Protein AF-A0AAD4Q5A6-F1 (afdb_monomer_lite)

Foldseek 3Di:
DDDDPPPPPDPPDPQDQAPPFDQDPQQFGAGPVRFGFDGDDPVQVVQEDGPPDPDDPDDDHDYDDCVVGDGDPCRVVPDDD

Organism: NCBI:txid416441

Radius of gyration: 15.7 Å; chains: 1; bounding box: 47×31×30 Å

Sequence (81 aa):
MLNATTRNTENTGHLDFTDHSVINEEGWICGSKDELLMWIPQTHRANLHRPSTIWVAGEYETRLDLSTFVHGQSWTTCINT

Secondary structure (DSSP, 8-state):
------------------TTPPB-TTSEEE-TTS-EEEE--HHHHTTBPPTT-----SS--B----TT---GGGGGG----

Structure (mmCIF, N/CA/C/O backbone):
data_AF-A0AAD4Q5A6-F1
#
_entry.id   AF-A0AAD4Q5A6-F1
#
loop_
_atom_site.group_PDB
_atom_site.id
_atom_site.type_symbol
_atom_site.label_atom_id
_atom_site.label_alt_id
_atom_site.label_comp_id
_atom_site.label_asym_id
_atom_site.label_entity_id
_atom_site.label_seq_id
_atom_site.pdbx_PDB_ins_code
_atom_site.Cartn_x
_atom_site.Cartn_y
_atom_site.Cartn_z
_atom_site.occupancy
_atom_site.B_iso_or_equiv
_atom_site.auth_seq_id
_atom_site.auth_comp_id
_atom_site.auth_asym_id
_atom_site.auth_atom_id
_atom_site.pdbx_PDB_model_num
ATOM 1 N N . MET A 1 1 ? -41.437 20.218 13.280 1.00 33.31 1 MET A N 1
ATOM 2 C CA . MET A 1 1 ? -40.157 20.097 14.008 1.00 33.31 1 MET A CA 1
ATOM 3 C C . MET A 1 1 ? -39.415 18.928 13.382 1.00 33.31 1 MET A C 1
ATOM 5 O O . MET A 1 1 ? -39.893 17.810 13.497 1.00 33.31 1 MET A O 1
ATOM 9 N N . LEU A 1 2 ? -38.368 19.194 12.601 1.00 35.91 2 LEU A N 1
ATOM 10 C CA . LEU A 1 2 ? -37.534 18.168 11.969 1.00 35.91 2 LEU A CA 1
ATOM 11 C C . LEU A 1 2 ? -36.139 18.314 12.572 1.00 35.91 2 LEU A C 1
ATOM 13 O O . LEU A 1 2 ? -35.530 19.377 12.463 1.00 35.91 2 LEU A O 1
ATOM 17 N N . ASN A 1 3 ? -35.683 17.275 13.267 1.00 38.53 3 ASN A N 1
ATOM 18 C CA . ASN A 1 3 ? -34.389 17.262 13.930 1.00 38.53 3 ASN A CA 1
ATOM 19 C C . ASN A 1 3 ? -33.315 17.092 12.854 1.00 38.53 3 ASN A C 1
ATOM 21 O O . ASN A 1 3 ? -33.190 16.022 12.261 1.00 38.53 3 ASN A O 1
ATOM 25 N N . ALA A 1 4 ? -32.565 18.159 12.585 1.00 40.22 4 ALA A N 1
ATOM 26 C CA . ALA A 1 4 ? -31.346 18.077 11.802 1.00 40.22 4 ALA A CA 1
ATOM 27 C C . ALA A 1 4 ? -30.332 17.264 12.614 1.00 40.22 4 ALA A C 1
ATOM 29 O O . ALA A 1 4 ? -29.805 17.737 13.620 1.00 40.22 4 ALA A O 1
ATOM 30 N N . THR A 1 5 ? -30.106 16.015 12.213 1.00 45.56 5 THR A N 1
ATOM 31 C CA . THR A 1 5 ? -28.994 15.213 12.713 1.00 45.56 5 THR A CA 1
ATOM 32 C C . THR A 1 5 ? -27.711 15.911 12.290 1.00 45.56 5 THR A C 1
ATOM 34 O O . THR A 1 5 ? -27.286 15.815 11.139 1.00 45.56 5 THR A O 1
ATOM 37 N N . THR A 1 6 ? -27.121 16.657 13.219 1.00 42.94 6 THR A N 1
ATOM 38 C CA . THR A 1 6 ? -25.752 17.148 13.135 1.00 42.94 6 THR A CA 1
ATOM 39 C C . THR A 1 6 ? -24.862 15.949 12.826 1.00 42.94 6 THR A C 1
ATOM 41 O O . THR A 1 6 ? -24.627 15.104 13.690 1.00 42.94 6 THR A O 1
ATOM 44 N N . ARG A 1 7 ? -24.401 15.826 11.575 1.00 46.38 7 ARG A N 1
ATOM 45 C CA . ARG A 1 7 ? -23.219 15.013 11.293 1.00 46.38 7 ARG A CA 1
ATOM 46 C C . ARG A 1 7 ? -22.090 15.709 12.030 1.00 46.38 7 ARG A C 1
ATOM 48 O O . ARG A 1 7 ? -21.667 16.789 11.632 1.00 46.38 7 ARG A O 1
ATOM 55 N N . ASN A 1 8 ? -21.679 15.124 13.145 1.00 42.06 8 ASN A N 1
ATOM 56 C CA . ASN A 1 8 ? -20.438 15.489 13.795 1.00 42.06 8 ASN A CA 1
ATOM 57 C C . ASN A 1 8 ? -19.343 15.166 12.781 1.00 42.06 8 ASN A C 1
ATOM 59 O O . ASN A 1 8 ? -19.014 14.001 12.575 1.00 42.06 8 ASN A O 1
ATOM 63 N N . THR A 1 9 ? -18.859 16.183 12.072 1.00 47.72 9 THR A N 1
ATOM 64 C CA . THR A 1 9 ? -17.635 16.071 11.289 1.00 47.72 9 THR A CA 1
ATOM 65 C C . THR A 1 9 ? -16.528 15.895 12.311 1.00 47.72 9 THR A C 1
ATOM 67 O O . THR A 1 9 ? -16.027 16.863 12.882 1.00 47.72 9 THR A O 1
ATOM 70 N N . GLU A 1 10 ? -16.232 14.637 12.628 1.00 50.56 10 GLU A N 1
ATOM 71 C CA . GLU A 1 10 ? -15.002 14.279 13.305 1.00 50.56 10 GLU A CA 1
ATOM 72 C C . GLU A 1 10 ? -13.872 14.952 12.538 1.00 50.56 10 GLU A C 1
ATOM 74 O O . GLU A 1 10 ? -13.864 14.984 11.306 1.00 50.56 10 GLU A O 1
ATOM 79 N N . ASN A 1 11 ? -12.974 15.585 13.281 1.00 45.50 11 ASN A N 1
ATOM 80 C CA . ASN A 1 11 ? -11.826 16.293 12.754 1.00 45.50 11 ASN A CA 1
ATOM 81 C C . ASN A 1 11 ? -10.849 15.236 12.213 1.00 45.50 11 ASN A C 1
ATOM 83 O O . ASN A 1 11 ? -9.827 14.951 12.831 1.00 45.50 11 ASN A O 1
ATOM 87 N N . THR A 1 12 ? -11.218 14.564 11.120 1.00 52.84 12 THR A N 1
ATOM 88 C CA . THR A 1 12 ? -10.381 13.600 10.423 1.00 52.84 12 THR A CA 1
ATOM 89 C C . THR A 1 12 ? -9.180 14.387 9.945 1.00 52.84 12 THR A C 1
ATOM 91 O O . THR A 1 12 ? -9.279 15.189 9.014 1.00 52.84 12 THR A O 1
ATOM 94 N N . GLY A 1 13 ? -8.049 14.209 10.635 1.00 57.47 13 GLY A N 1
ATOM 95 C CA . GLY A 1 13 ? -6.755 14.553 10.070 1.00 57.47 13 GLY A CA 1
ATOM 96 C C . GLY A 1 13 ? -6.722 14.049 8.634 1.00 57.47 13 GLY A C 1
ATOM 97 O O . GLY A 1 13 ? -7.278 12.994 8.358 1.00 57.47 13 GLY A O 1
ATOM 98 N N . HIS A 1 14 ? -6.198 14.866 7.726 1.00 66.06 14 HIS A N 1
ATOM 99 C CA . HIS A 1 14 ? -6.154 14.600 6.291 1.00 66.06 14 HIS A CA 1
ATOM 100 C C . HIS A 1 14 ? -5.721 13.140 6.032 1.00 66.06 14 HIS A C 1
ATOM 102 O O . HIS A 1 14 ? -4.556 12.785 6.216 1.00 66.06 14 HIS A O 1
ATOM 108 N N . LEU A 1 15 ? -6.701 12.276 5.736 1.00 74.94 15 LEU A N 1
ATOM 109 C CA . LEU A 1 15 ? -6.501 10.843 5.539 1.00 74.94 15 LEU A CA 1
ATOM 110 C C . LEU A 1 15 ? -6.004 10.643 4.114 1.00 74.94 15 LEU A C 1
ATOM 112 O O . LEU A 1 15 ? -6.798 10.439 3.195 1.00 74.94 15 LEU A O 1
ATOM 116 N N . ASP A 1 16 ? -4.691 10.733 3.942 1.00 84.62 16 ASP A N 1
ATOM 117 C CA . ASP A 1 16 ? -4.103 10.761 2.609 1.00 84.62 16 ASP A CA 1
ATOM 118 C C . ASP A 1 16 ? -3.362 9.480 2.296 1.00 84.62 16 ASP A C 1
ATOM 120 O O . ASP A 1 16 ? -2.354 9.142 2.923 1.00 84.62 16 ASP A O 1
ATOM 124 N N . PHE A 1 17 ? -3.831 8.806 1.251 1.00 88.62 17 PHE A N 1
ATOM 125 C CA . PHE A 1 17 ? -3.013 7.851 0.530 1.00 88.62 17 PHE A CA 1
ATOM 126 C C . PHE A 1 17 ? -2.209 8.598 -0.537 1.00 88.62 17 PHE A C 1
ATOM 128 O O . PHE A 1 17 ? -2.751 9.045 -1.546 1.00 88.62 17 PHE A O 1
ATOM 135 N N . THR A 1 18 ? -0.908 8.746 -0.298 1.00 91.12 18 THR A N 1
ATOM 136 C CA . THR A 1 18 ? 0.032 9.426 -1.200 1.00 91.12 18 THR A CA 1
ATOM 137 C C . THR A 1 18 ? 1.145 8.468 -1.622 1.00 91.12 18 THR A C 1
ATOM 139 O O . THR A 1 18 ? 1.286 7.370 -1.076 1.00 91.12 18 THR A O 1
ATOM 142 N N . ASP A 1 19 ? 2.000 8.890 -2.554 1.00 90.44 19 ASP A N 1
ATOM 143 C 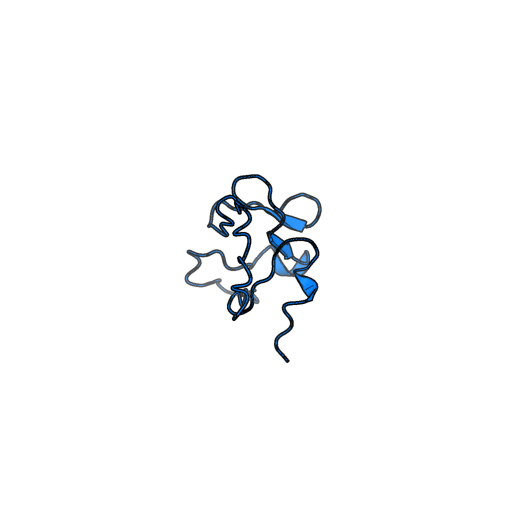CA . ASP A 1 19 ? 3.218 8.136 -2.880 1.00 90.44 19 ASP A CA 1
ATOM 144 C C . ASP A 1 19 ? 4.200 8.050 -1.695 1.00 90.44 19 ASP A C 1
ATOM 146 O O . ASP A 1 19 ? 5.079 7.191 -1.686 1.00 90.44 19 ASP A O 1
ATOM 150 N N . HIS A 1 20 ? 4.040 8.908 -0.680 1.00 88.94 20 HIS A N 1
ATOM 151 C CA . HIS A 1 20 ? 4.856 8.917 0.536 1.00 88.94 20 HIS A CA 1
ATOM 152 C C . HIS A 1 20 ? 4.312 8.013 1.649 1.00 88.94 20 HIS A C 1
ATOM 154 O O . HIS A 1 20 ? 4.998 7.805 2.648 1.00 88.94 20 HIS A O 1
ATOM 160 N N . SER A 1 21 ? 3.104 7.464 1.498 1.00 92.00 21 SER A N 1
ATOM 161 C CA . SER A 1 21 ? 2.519 6.567 2.495 1.00 92.00 21 SER A CA 1
ATOM 162 C C . SER A 1 21 ? 3.356 5.293 2.632 1.00 92.00 21 SER A C 1
ATOM 164 O O . SER A 1 21 ? 3.593 4.566 1.660 1.00 92.00 21 SER A O 1
ATOM 166 N N . VAL A 1 22 ? 3.784 4.986 3.852 1.00 91.94 22 VAL A N 1
ATOM 167 C CA . VAL A 1 22 ? 4.606 3.806 4.145 1.00 91.94 22 VAL A CA 1
ATOM 168 C C . VAL A 1 22 ? 3.738 2.592 4.446 1.00 91.94 22 VAL A C 1
ATOM 170 O O . VAL A 1 22 ? 2.614 2.733 4.919 1.00 91.94 22 VAL A O 1
ATOM 173 N N . ILE A 1 23 ? 4.268 1.398 4.168 1.00 94.81 23 ILE A N 1
ATOM 174 C CA . ILE A 1 23 ? 3.713 0.153 4.705 1.00 94.81 23 ILE A CA 1
ATOM 175 C C . ILE A 1 23 ? 4.515 -0.178 5.960 1.00 94.81 23 ILE A C 1
ATOM 177 O O . ILE A 1 23 ? 5.726 -0.377 5.863 1.00 94.81 23 ILE A O 1
ATOM 181 N N . ASN A 1 24 ? 3.863 -0.200 7.121 1.00 95.00 24 ASN A N 1
A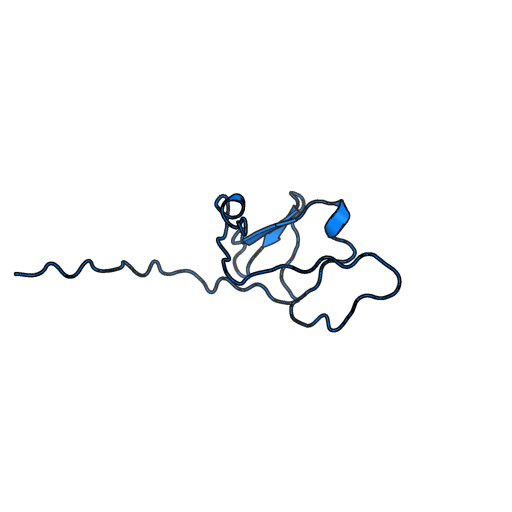TOM 182 C CA . ASN A 1 24 ? 4.523 -0.540 8.378 1.00 95.00 24 ASN A CA 1
ATOM 183 C C . ASN A 1 24 ? 4.853 -2.045 8.463 1.00 95.00 24 ASN A C 1
ATOM 185 O O . ASN A 1 24 ? 4.484 -2.840 7.593 1.00 95.00 24 ASN A O 1
ATOM 189 N N . GLU A 1 25 ? 5.537 -2.451 9.531 1.00 95.00 25 GLU A N 1
ATOM 190 C CA . GLU A 1 25 ? 5.969 -3.843 9.732 1.00 95.00 25 GLU A CA 1
ATOM 191 C C . GLU A 1 25 ? 4.798 -4.837 9.792 1.00 95.00 25 GLU A C 1
ATOM 193 O O . GLU A 1 25 ? 4.909 -5.973 9.329 1.00 95.00 25 GLU A O 1
ATOM 198 N N . GLU A 1 26 ? 3.642 -4.393 10.284 1.00 95.50 26 GLU A N 1
ATOM 199 C CA . GLU A 1 26 ? 2.417 -5.190 10.356 1.00 95.50 26 GLU A CA 1
ATOM 200 C C . GLU A 1 26 ? 1.706 -5.317 8.998 1.00 95.50 26 GLU A C 1
ATOM 202 O O . GLU A 1 26 ? 0.857 -6.192 8.820 1.00 95.50 26 GLU A O 1
ATOM 207 N N . GLY A 1 27 ? 2.071 -4.495 8.009 1.00 94.75 27 GLY A N 1
ATOM 208 C CA . GLY A 1 27 ? 1.497 -4.517 6.666 1.00 94.75 27 GLY A CA 1
ATOM 209 C C . GLY A 1 27 ? 0.446 -3.456 6.378 1.00 94.75 27 GLY A C 1
ATOM 210 O O . GLY A 1 27 ? -0.198 -3.529 5.331 1.00 94.75 27 GLY A O 1
ATOM 211 N N . TRP A 1 28 ? 0.261 -2.488 7.267 1.00 95.50 28 TRP A N 1
ATOM 212 C CA . TRP A 1 28 ? -0.671 -1.386 7.067 1.00 95.50 28 TRP A CA 1
ATOM 213 C C . TRP A 1 28 ? -0.045 -0.268 6.256 1.00 95.50 28 TRP A C 1
ATOM 215 O O . TRP A 1 28 ? 1.062 0.166 6.562 1.00 95.50 28 TRP A O 1
ATOM 225 N N . ILE A 1 29 ? -0.780 0.236 5.267 1.00 94.56 29 ILE A N 1
ATOM 226 C CA . ILE A 1 29 ? -0.508 1.556 4.706 1.00 94.56 29 ILE A CA 1
ATOM 227 C C . ILE A 1 29 ? -0.910 2.594 5.751 1.00 94.56 29 ILE A C 1
ATOM 229 O O . ILE A 1 29 ? -2.064 2.604 6.192 1.00 94.56 29 ILE A O 1
ATOM 233 N N . CYS A 1 30 ? 0.025 3.471 6.103 1.00 93.06 30 CYS A N 1
ATOM 234 C CA . CYS A 1 30 ? -0.205 4.557 7.045 1.00 93.06 30 CYS A CA 1
ATOM 235 C C . CYS A 1 30 ? -0.385 5.907 6.333 1.00 93.06 30 CYS A C 1
ATOM 237 O O . CYS A 1 30 ? 0.290 6.201 5.338 1.00 93.06 30 CYS A O 1
ATOM 239 N N . GLY A 1 31 ? -1.304 6.718 6.858 1.00 88.94 31 GLY A N 1
ATOM 240 C CA . GLY A 1 31 ? -1.495 8.118 6.496 1.00 88.94 31 GLY A CA 1
ATOM 241 C C . GLY A 1 31 ? -0.373 9.013 7.023 1.00 88.94 31 GLY A C 1
ATOM 242 O O . GLY A 1 31 ? 0.565 8.559 7.678 1.00 88.94 31 GLY A O 1
ATOM 243 N N . SER A 1 32 ? -0.468 10.311 6.731 1.00 85.44 32 SER A N 1
ATOM 244 C CA . SER A 1 32 ? 0.562 11.294 7.095 1.00 85.44 32 SER A CA 1
ATOM 245 C C . SER A 1 32 ? 0.740 11.491 8.606 1.00 85.44 32 SER A C 1
ATOM 247 O O . SER A 1 32 ? 1.754 12.053 9.023 1.00 85.44 32 SER A O 1
ATOM 249 N N . LYS A 1 33 ? -0.210 11.032 9.430 1.00 85.69 33 LYS A N 1
ATOM 250 C CA . LYS A 1 33 ? -0.148 11.099 10.896 1.00 85.69 33 LYS A CA 1
ATOM 251 C C . LYS A 1 33 ? -0.243 9.713 11.534 1.00 85.69 33 LYS A C 1
ATOM 253 O O . LYS A 1 33 ? -0.815 9.569 12.612 1.00 85.69 33 LYS A O 1
ATOM 258 N N . ASP A 1 34 ? 0.296 8.704 10.852 1.00 85.88 34 ASP A N 1
ATOM 259 C CA . ASP A 1 34 ? 0.286 7.300 11.273 1.00 85.88 34 ASP A CA 1
ATOM 260 C C . ASP A 1 34 ? -1.120 6.678 11.379 1.00 85.88 34 ASP A C 1
ATOM 262 O O . ASP A 1 34 ? -1.309 5.642 12.020 1.00 85.88 34 ASP A O 1
ATOM 266 N N . GLU A 1 35 ? -2.128 7.265 10.722 1.00 89.81 35 GLU A N 1
ATOM 267 C CA . GLU A 1 35 ? -3.453 6.652 10.655 1.00 89.81 35 GLU A CA 1
ATOM 268 C C . GLU A 1 35 ? -3.402 5.353 9.846 1.00 89.81 35 GLU A C 1
ATOM 270 O O . GLU A 1 35 ? -2.902 5.330 8.722 1.00 89.81 35 GLU A O 1
ATOM 275 N N . LEU A 1 36 ? -3.975 4.270 10.374 1.00 92.12 36 LEU A N 1
ATOM 276 C CA . LEU A 1 36 ? -4.115 3.028 9.616 1.00 92.12 36 LEU A CA 1
ATOM 277 C C . LEU A 1 36 ? -5.141 3.236 8.497 1.00 92.12 36 LEU A C 1
ATOM 279 O O . LEU A 1 36 ? -6.323 3.451 8.769 1.00 92.12 36 LEU A O 1
ATOM 283 N N . LEU A 1 37 ? -4.705 3.158 7.242 1.00 91.56 37 LEU A N 1
ATOM 284 C CA . LEU A 1 37 ? -5.590 3.293 6.087 1.00 91.56 37 LEU A CA 1
ATOM 285 C C . LEU A 1 37 ? -6.162 1.930 5.705 1.00 91.56 37 LEU A C 1
ATOM 287 O O . LEU A 1 37 ? -7.359 1.707 5.832 1.00 91.56 37 LEU A O 1
ATOM 291 N N . MET A 1 38 ? -5.304 0.998 5.294 1.00 92.19 38 MET A N 1
ATOM 292 C CA . MET A 1 38 ? -5.699 -0.358 4.908 1.00 92.19 38 MET A CA 1
ATOM 293 C C . MET A 1 38 ? -4.527 -1.324 5.009 1.00 92.19 38 MET A C 1
ATOM 295 O O . MET A 1 38 ? -3.367 -0.931 4.865 1.00 92.19 38 MET A O 1
ATOM 299 N N . TRP A 1 39 ? -4.831 -2.594 5.248 1.00 93.69 39 TRP A N 1
ATOM 300 C CA . TRP A 1 39 ? -3.826 -3.641 5.343 1.00 93.69 39 TRP A CA 1
ATOM 301 C C . TRP A 1 39 ? -3.578 -4.289 3.981 1.00 93.69 39 TRP A C 1
ATOM 303 O O . TRP A 1 39 ? -4.521 -4.644 3.274 1.00 93.69 39 TRP A O 1
ATOM 313 N N . ILE A 1 40 ? -2.306 -4.470 3.618 1.00 93.56 40 ILE A N 1
ATOM 314 C CA . ILE A 1 40 ? -1.903 -5.074 2.346 1.00 93.56 40 ILE A CA 1
ATOM 315 C C . ILE A 1 40 ? -1.245 -6.440 2.595 1.00 93.56 40 ILE A C 1
ATOM 317 O O . ILE A 1 40 ? -0.203 -6.511 3.271 1.00 93.56 40 ILE A O 1
ATOM 321 N N . PRO A 1 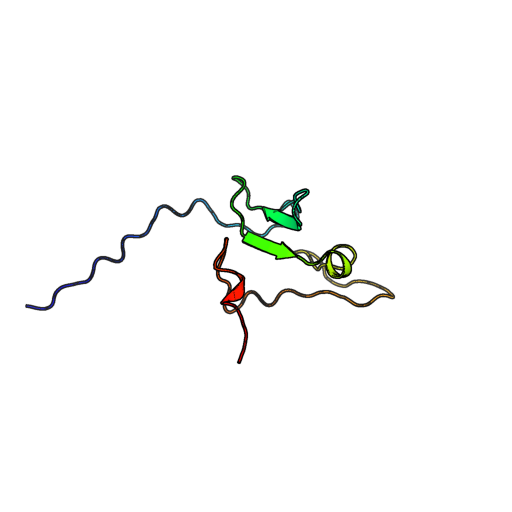41 ? -1.771 -7.528 1.998 1.00 92.50 41 PRO A N 1
ATOM 322 C CA . PRO A 1 41 ? -1.125 -8.834 2.050 1.00 92.50 41 PRO A CA 1
ATOM 323 C C . PRO A 1 41 ? 0.279 -8.793 1.443 1.00 92.50 41 PRO A C 1
ATOM 325 O O . PRO A 1 41 ? 0.514 -8.115 0.444 1.00 92.50 41 PRO A O 1
ATOM 328 N N . GLN A 1 42 ? 1.222 -9.544 2.021 1.00 92.88 42 GLN A N 1
ATOM 329 C CA . GLN A 1 42 ? 2.639 -9.499 1.634 1.00 92.88 42 GLN A CA 1
ATOM 330 C C . GLN A 1 42 ? 2.874 -9.755 0.138 1.00 92.88 42 GLN A C 1
ATOM 332 O O . GLN A 1 42 ? 3.699 -9.079 -0.473 1.00 92.88 42 GLN A O 1
ATOM 337 N N . THR A 1 43 ? 2.106 -10.668 -0.459 1.00 92.06 43 THR A N 1
ATOM 338 C CA . THR A 1 43 ? 2.165 -11.016 -1.888 1.00 92.06 43 THR A CA 1
ATOM 339 C C . THR A 1 43 ? 1.863 -9.843 -2.817 1.00 92.06 43 THR A C 1
ATOM 341 O O . THR A 1 43 ? 2.329 -9.831 -3.949 1.00 92.06 43 THR A O 1
ATOM 344 N N . HIS A 1 44 ? 1.118 -8.845 -2.344 1.00 91.62 44 HIS A N 1
ATOM 345 C CA . HIS A 1 44 ? 0.680 -7.706 -3.146 1.00 91.62 44 HIS A CA 1
ATOM 346 C C . HIS A 1 44 ? 1.551 -6.457 -2.978 1.00 91.62 44 HIS A C 1
ATOM 348 O O . HIS A 1 44 ? 1.402 -5.503 -3.734 1.00 91.62 44 HIS A O 1
ATOM 354 N N . ARG A 1 45 ? 2.478 -6.438 -2.010 1.00 91.44 45 ARG A N 1
ATOM 355 C CA . ARG A 1 45 ? 3.241 -5.224 -1.661 1.00 91.44 45 ARG A CA 1
ATOM 356 C C . ARG A 1 45 ? 4.252 -4.813 -2.728 1.00 91.44 45 ARG A C 1
ATOM 358 O O . ARG A 1 45 ? 4.450 -3.622 -2.931 1.00 91.44 45 ARG A O 1
ATOM 365 N N . ALA A 1 46 ? 4.889 -5.781 -3.390 1.00 89.50 46 ALA A N 1
ATOM 366 C CA . ALA A 1 46 ? 5.961 -5.516 -4.353 1.00 89.50 46 ALA A CA 1
ATOM 367 C C . ALA A 1 46 ? 5.469 -4.763 -5.601 1.00 89.50 46 ALA A C 1
ATOM 369 O O . ALA A 1 46 ? 6.158 -3.875 -6.091 1.00 89.50 46 ALA A O 1
ATOM 370 N N . ASN A 1 47 ? 4.254 -5.078 -6.059 1.00 90.88 47 ASN A N 1
ATOM 371 C CA . ASN A 1 47 ? 3.662 -4.543 -7.289 1.00 90.88 47 ASN A CA 1
ATOM 372 C C . ASN A 1 47 ? 2.418 -3.689 -7.003 1.00 90.88 47 ASN A C 1
ATOM 374 O O . ASN A 1 47 ? 1.508 -3.594 -7.831 1.00 90.88 47 ASN A O 1
ATOM 378 N N . LEU A 1 48 ? 2.346 -3.112 -5.801 1.00 92.56 48 LEU A N 1
ATOM 379 C CA . LEU A 1 48 ? 1.248 -2.248 -5.401 1.00 92.56 48 LEU A CA 1
ATOM 380 C C . LEU A 1 48 ? 1.337 -0.908 -6.130 1.00 92.56 48 LEU A C 1
ATOM 382 O O . LEU A 1 48 ? 2.320 -0.179 -5.989 1.00 92.56 48 LEU A O 1
ATOM 386 N N . HIS A 1 49 ? 0.274 -0.551 -6.845 1.00 93.81 49 HIS A N 1
ATOM 387 C CA . HIS A 1 49 ? 0.141 0.773 -7.431 1.00 93.81 49 HIS A CA 1
ATOM 388 C C . HIS A 1 49 ? 0.065 1.837 -6.340 1.00 93.81 49 HIS A C 1
ATOM 390 O O . HIS A 1 49 ? -0.765 1.782 -5.430 1.00 93.81 49 HIS A O 1
ATOM 396 N N . ARG A 1 50 ? 0.926 2.839 -6.477 1.00 92.12 50 ARG A N 1
ATOM 397 C CA . ARG A 1 50 ? 0.854 4.103 -5.754 1.00 92.12 50 ARG A CA 1
ATOM 398 C C . ARG A 1 50 ? 0.044 5.120 -6.563 1.00 92.12 50 ARG A C 1
ATOM 400 O O . ARG A 1 50 ? -0.174 4.887 -7.756 1.00 92.12 50 ARG A O 1
ATOM 407 N N . PRO A 1 51 ? -0.412 6.227 -5.952 1.00 91.12 51 PRO A N 1
ATOM 408 C CA . PRO A 1 51 ? -1.182 7.251 -6.656 1.00 91.12 51 PRO A CA 1
ATOM 409 C C . PRO A 1 51 ? -0.551 7.723 -7.973 1.00 91.12 51 PRO A C 1
ATOM 411 O O . PRO A 1 51 ? -1.268 7.899 -8.954 1.00 91.12 51 PRO A O 1
ATOM 414 N N . SER A 1 52 ? 0.778 7.844 -8.036 1.00 92.25 52 SER A N 1
ATOM 415 C CA . SER A 1 52 ? 1.491 8.238 -9.261 1.00 92.25 52 SER A CA 1
ATOM 416 C C . SER A 1 52 ? 1.961 7.063 -10.131 1.00 92.25 52 SER A C 1
ATOM 418 O O . SER A 1 52 ? 2.656 7.271 -11.129 1.00 92.25 52 SER A O 1
ATOM 420 N N . THR A 1 53 ? 1.620 5.814 -9.799 1.00 92.19 53 THR A N 1
ATOM 421 C CA . THR A 1 53 ? 2.000 4.651 -10.615 1.00 92.19 53 THR A CA 1
ATOM 422 C C . THR A 1 53 ? 1.180 4.601 -11.900 1.00 92.19 53 THR A C 1
ATOM 424 O O . THR A 1 53 ? 0.009 4.223 -11.898 1.00 92.19 53 THR A O 1
ATOM 427 N N . ILE A 1 54 ? 1.832 4.904 -13.024 1.00 89.25 54 ILE A N 1
ATOM 428 C CA . ILE A 1 54 ? 1.225 4.825 -14.360 1.00 89.25 54 ILE A CA 1
ATOM 429 C C . ILE A 1 54 ? 1.079 3.360 -14.805 1.00 89.25 54 ILE A C 1
ATOM 431 O O . ILE A 1 54 ? 0.027 2.971 -15.311 1.00 89.25 54 ILE A O 1
ATOM 435 N N . TRP A 1 55 ? 2.113 2.534 -14.600 1.00 86.69 55 TRP A N 1
ATOM 436 C CA . TRP A 1 55 ? 2.092 1.104 -14.930 1.00 86.69 55 TRP A CA 1
ATOM 437 C C . TRP A 1 55 ? 3.196 0.321 -14.194 1.00 86.69 55 TRP A C 1
ATOM 439 O O . TRP A 1 55 ? 4.208 0.914 -13.811 1.00 86.69 55 TRP A O 1
ATOM 449 N N . VAL A 1 56 ? 3.012 -0.996 -14.026 1.00 85.81 56 VAL A N 1
ATOM 450 C CA . VAL A 1 56 ? 4.012 -1.939 -13.488 1.00 85.81 56 VAL A CA 1
ATOM 451 C C . VAL A 1 56 ? 4.377 -2.970 -14.558 1.00 85.81 56 VAL A C 1
ATOM 453 O O . VAL A 1 56 ? 3.499 -3.612 -15.129 1.00 85.81 56 VAL A O 1
ATOM 456 N N . ALA A 1 57 ? 5.674 -3.133 -14.833 1.00 85.12 57 ALA A N 1
ATOM 457 C CA . ALA A 1 57 ? 6.163 -3.965 -15.929 1.00 85.12 57 ALA A CA 1
ATOM 458 C C . ALA A 1 57 ? 6.431 -5.423 -15.548 1.00 85.12 57 ALA A C 1
ATOM 460 O O . ALA A 1 57 ? 7.152 -5.681 -14.591 1.00 85.12 57 ALA A O 1
ATOM 461 N N . GLY A 1 58 ? 5.960 -6.361 -16.379 1.00 73.81 58 GLY A N 1
ATOM 462 C CA . GLY A 1 58 ? 6.423 -7.757 -16.380 1.00 73.81 58 GLY A CA 1
ATOM 463 C C . GLY A 1 58 ? 5.946 -8.631 -15.216 1.00 73.81 58 GLY A C 1
ATOM 464 O O . GLY A 1 58 ? 6.407 -9.761 -15.102 1.00 73.81 58 GLY A O 1
ATOM 465 N N . GLU A 1 59 ? 5.026 -8.141 -14.388 1.00 80.69 59 GLU A N 1
ATOM 466 C CA . GLU A 1 59 ? 4.543 -8.808 -13.176 1.00 80.69 59 GLU A CA 1
ATOM 467 C C . GLU A 1 59 ? 3.041 -8.566 -12.964 1.00 80.69 59 GLU A C 1
ATOM 469 O O . GLU A 1 59 ? 2.446 -7.680 -13.584 1.00 80.69 59 GLU A O 1
ATOM 474 N N . TYR A 1 60 ? 2.419 -9.340 -12.068 1.00 86.75 60 TYR A N 1
ATOM 475 C CA . TYR A 1 60 ? 1.029 -9.106 -11.668 1.00 86.75 60 TYR A CA 1
ATOM 476 C C . TYR A 1 60 ? 0.916 -7.812 -10.853 1.00 86.75 60 TYR A C 1
ATOM 478 O O . TYR A 1 60 ? 1.421 -7.724 -9.730 1.00 86.75 60 TYR A O 1
ATOM 486 N N . GLU A 1 61 ? 0.234 -6.815 -11.415 1.00 90.69 61 GLU A N 1
ATOM 487 C CA . GLU A 1 61 ? -0.048 -5.553 -10.735 1.00 90.69 61 GLU A CA 1
ATOM 488 C C . GLU A 1 61 ? -1.106 -5.716 -9.638 1.00 90.69 61 GLU A C 1
ATOM 490 O O . GLU A 1 61 ? -2.077 -6.461 -9.780 1.00 90.69 61 GLU A O 1
ATOM 495 N N . THR A 1 62 ? -0.939 -4.989 -8.532 1.00 91.25 62 THR A N 1
ATOM 496 C CA . THR A 1 62 ? -1.998 -4.819 -7.533 1.00 91.25 62 THR A CA 1
ATOM 497 C C . THR A 1 62 ? -2.507 -3.391 -7.597 1.00 91.25 62 THR A C 1
ATOM 499 O O . THR A 1 62 ? -1.798 -2.450 -7.244 1.00 91.25 62 THR A O 1
ATOM 502 N N . ARG A 1 63 ? -3.762 -3.232 -8.013 1.00 91.38 63 ARG A N 1
ATOM 503 C CA . ARG A 1 63 ? -4.472 -1.954 -7.998 1.00 91.38 63 ARG A CA 1
ATOM 504 C C . ARG A 1 63 ? -5.477 -1.926 -6.861 1.00 91.38 63 ARG A C 1
ATOM 506 O O . ARG A 1 63 ? -6.187 -2.901 -6.633 1.00 91.38 63 ARG A O 1
ATOM 513 N N . LEU A 1 64 ? -5.524 -0.797 -6.167 1.00 88.88 64 LEU A N 1
ATOM 514 C CA . LEU A 1 64 ? -6.503 -0.550 -5.120 1.00 88.88 64 LEU A CA 1
ATOM 515 C C . LEU A 1 64 ? -7.714 0.145 -5.734 1.00 88.88 64 LEU A C 1
ATOM 517 O O . LEU A 1 64 ? -7.576 1.197 -6.357 1.00 88.88 64 LEU A O 1
ATOM 521 N N . ASP A 1 65 ? -8.891 -0.438 -5.540 1.00 86.31 65 ASP A N 1
ATOM 522 C CA . ASP A 1 65 ? -10.152 0.263 -5.744 1.00 86.31 65 ASP A CA 1
ATOM 523 C C . ASP A 1 65 ? -10.493 1.014 -4.454 1.00 86.31 65 ASP A C 1
ATOM 525 O O . ASP A 1 65 ? -10.747 0.407 -3.414 1.00 86.31 65 ASP A O 1
ATOM 529 N N . LEU A 1 66 ? -10.444 2.344 -4.514 1.00 84.81 66 LEU A N 1
ATOM 530 C CA . LEU A 1 66 ? -10.735 3.227 -3.383 1.00 84.81 66 LEU A CA 1
ATOM 531 C C . LEU A 1 66 ? -12.121 3.883 -3.500 1.00 84.81 66 LEU A C 1
ATOM 533 O O . LEU A 1 66 ? -12.437 4.784 -2.725 1.00 84.81 66 LEU A O 1
ATOM 537 N N . SER A 1 67 ? -12.956 3.457 -4.455 1.00 84.38 67 SER A N 1
ATOM 538 C CA . SER A 1 67 ? -14.273 4.063 -4.706 1.00 84.38 67 SER A CA 1
ATOM 539 C C . SER A 1 67 ? -15.223 3.973 -3.505 1.00 84.38 67 SER A C 1
ATOM 541 O O . SER A 1 67 ? -16.002 4.895 -3.266 1.00 84.38 67 SER A O 1
ATOM 543 N N . THR A 1 68 ? -15.121 2.901 -2.717 1.00 83.00 68 THR A N 1
ATOM 544 C CA . THR A 1 68 ? -15.907 2.662 -1.494 1.00 83.00 68 THR A CA 1
ATOM 545 C C . THR A 1 68 ? -15.035 2.633 -0.240 1.00 83.00 68 THR A C 1
ATOM 547 O O . THR A 1 68 ? -15.353 1.933 0.720 1.00 83.00 68 THR A O 1
ATOM 550 N N . PHE A 1 69 ? -13.903 3.341 -0.260 1.00 83.81 69 PHE A N 1
ATOM 551 C CA . PHE A 1 69 ? -12.871 3.220 0.763 1.00 83.81 69 PHE A CA 1
ATOM 552 C C . PHE A 1 69 ? -13.395 3.489 2.183 1.00 83.81 69 PHE A C 1
ATOM 554 O O . PHE A 1 69 ? -13.967 4.539 2.480 1.00 83.81 69 PHE A O 1
ATOM 561 N N . VAL A 1 70 ? -13.122 2.534 3.072 1.00 85.50 70 VAL A N 1
ATOM 562 C CA . VAL A 1 70 ? -13.280 2.640 4.524 1.00 85.50 70 VAL A CA 1
ATOM 563 C C . VAL A 1 70 ? -11.909 2.368 5.138 1.00 85.50 70 VAL A C 1
ATOM 565 O O . VAL A 1 70 ? -11.205 1.471 4.678 1.00 85.50 70 VAL A O 1
ATOM 568 N N . HIS A 1 71 ? -11.509 3.136 6.150 1.00 85.88 71 HIS A N 1
ATOM 569 C CA . HIS A 1 71 ? -10.154 3.079 6.703 1.00 85.88 71 HIS A CA 1
ATOM 570 C C . HIS A 1 71 ? -10.069 2.330 8.042 1.00 85.88 71 HIS A C 1
ATOM 572 O O . HIS A 1 71 ? -11.075 1.968 8.662 1.00 85.88 71 HIS A O 1
ATOM 578 N N . GLY A 1 72 ? -8.841 2.140 8.526 1.00 87.31 72 GLY A N 1
ATOM 579 C CA . GLY A 1 72 ? -8.552 1.531 9.820 1.00 87.31 72 GLY A CA 1
ATOM 580 C C . GLY A 1 72 ? -8.996 0.079 9.870 1.00 87.31 72 GLY A C 1
ATOM 581 O O . GLY A 1 72 ? -8.994 -0.615 8.863 1.00 87.31 72 GLY A O 1
ATOM 582 N N . GLN A 1 73 ? 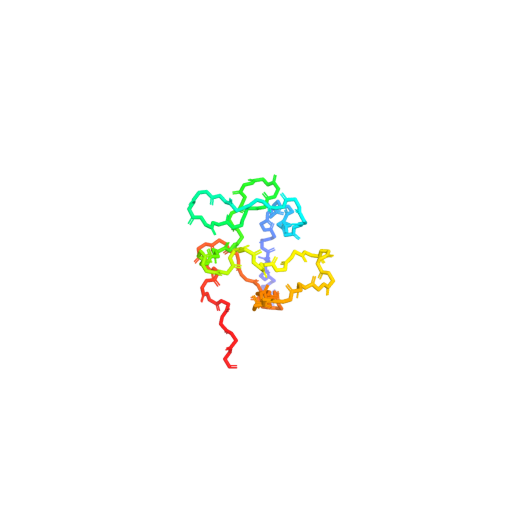-9.419 -0.398 11.040 1.00 87.12 73 GLN A N 1
ATOM 583 C CA . GLN A 1 73 ? -9.879 -1.784 11.208 1.00 87.12 73 GLN A CA 1
ATOM 584 C C . GLN A 1 73 ? -11.144 -2.109 10.398 1.00 87.12 73 GLN A C 1
ATOM 586 O O . GLN A 1 73 ? -11.393 -3.273 10.095 1.00 87.12 73 GLN A O 1
ATOM 591 N N . SER A 1 74 ? -11.900 -1.087 9.996 1.00 87.31 74 SER A N 1
ATOM 592 C CA . SER A 1 74 ? -13.095 -1.228 9.167 1.00 87.31 74 SER A CA 1
ATOM 593 C C . SER A 1 74 ? -12.782 -1.431 7.680 1.00 87.31 74 SER A C 1
ATOM 595 O O . SER A 1 74 ? -13.709 -1.638 6.901 1.00 87.31 7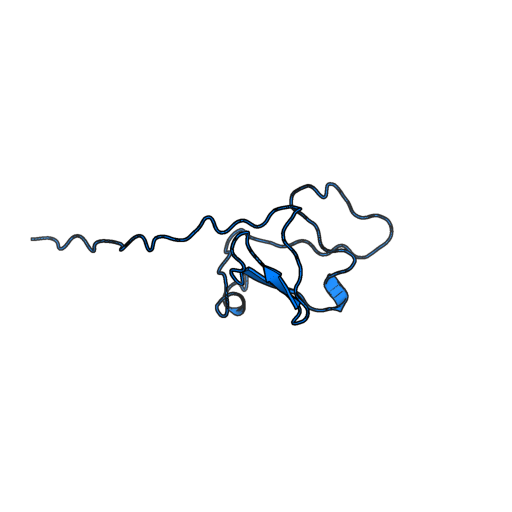4 SER A O 1
ATOM 597 N N . TRP A 1 75 ? -11.511 -1.416 7.260 1.00 85.06 75 TRP A N 1
ATOM 598 C CA . TRP A 1 75 ? -11.120 -1.584 5.852 1.00 85.06 75 TRP A CA 1
ATOM 599 C C . TRP A 1 75 ? -11.669 -2.860 5.195 1.00 85.06 75 TRP A C 1
ATOM 601 O O . TRP A 1 75 ? -11.962 -2.869 4.003 1.00 85.06 75 TRP A O 1
ATOM 611 N N . THR A 1 76 ? -11.882 -3.923 5.974 1.00 83.38 7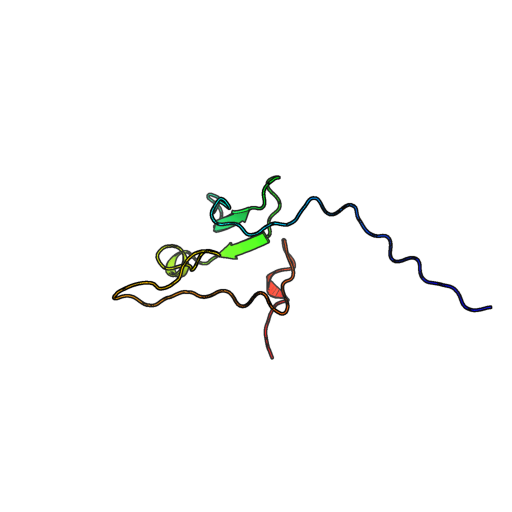6 THR A N 1
ATOM 612 C CA . THR A 1 76 ? -12.436 -5.204 5.501 1.00 83.38 76 THR A CA 1
ATOM 613 C C . THR A 1 76 ? -13.898 -5.118 5.065 1.00 83.38 76 THR A C 1
ATOM 615 O O . THR A 1 76 ? -14.395 -6.025 4.404 1.00 83.38 76 THR A O 1
ATOM 618 N N . THR A 1 77 ? -14.592 -4.034 5.413 1.00 83.75 77 THR A N 1
ATOM 619 C CA . THR A 1 77 ? -15.973 -3.779 4.980 1.00 83.75 77 THR A CA 1
ATOM 620 C C . THR A 1 77 ? -16.058 -3.261 3.544 1.00 83.75 77 THR A C 1
ATOM 622 O O . THR A 1 77 ? -17.136 -3.271 2.954 1.00 83.75 77 THR A O 1
ATOM 625 N N . CYS A 1 78 ? -14.925 -2.866 2.954 1.00 75.31 78 CYS A N 1
ATOM 626 C CA . CYS A 1 78 ? -14.804 -2.402 1.575 1.00 75.31 78 CYS A CA 1
ATOM 627 C C . CYS A 1 78 ? -14.745 -3.591 0.590 1.00 75.31 78 CYS A C 1
ATOM 629 O O . CYS A 1 78 ? -13.769 -3.771 -0.137 1.00 75.31 78 CYS A O 1
ATOM 631 N N . ILE A 1 79 ? -15.781 -4.434 0.596 1.00 71.75 79 ILE A N 1
ATOM 632 C CA . ILE A 1 79 ? -15.982 -5.508 -0.385 1.00 71.75 79 ILE A CA 1
ATOM 633 C C . ILE A 1 79 ? -16.999 -5.023 -1.418 1.00 71.75 79 ILE A C 1
ATOM 635 O O . ILE A 1 79 ? -18.145 -4.730 -1.079 1.00 71.75 79 ILE A O 1
ATOM 639 N N . ASN A 1 80 ? -16.578 -4.958 -2.682 1.00 62.47 80 ASN A N 1
ATOM 640 C CA . ASN A 1 80 ? -17.493 -4.732 -3.798 1.00 62.47 80 ASN A CA 1
ATOM 641 C C . ASN A 1 80 ? -18.306 -6.026 -3.999 1.00 62.47 80 ASN A C 1
ATOM 643 O O . ASN A 1 80 ? -17.713 -7.095 -4.167 1.00 62.47 80 ASN A O 1
ATOM 647 N N . THR A 1 81 ? -19.635 -5.942 -3.883 1.00 56.44 81 THR A N 1
ATOM 648 C CA . THR A 1 81 ? -20.568 -7.082 -4.020 1.00 56.44 81 THR A CA 1
ATOM 649 C C . THR A 1 81 ? -21.211 -7.110 -5.393 1.00 56.44 81 THR A C 1
ATOM 651 O O . THR A 1 81 ? -21.434 -6.018 -5.959 1.00 56.44 81 THR A O 1
#

pLDDT: mean 80.54, std 17.4, range [33.31, 95.5]